Protein AF-X1UTU1-F1 (afdb_monomer_lite)

InterPro domains:
  IPR029044 Nucleotide-diphospho-sugar transferases [G3DSA:3.90.550.10] (1-72)
  IPR029044 Nucleotide-diphospho-sugar transferases [SSF53448] (1-66)

Secondary structure (DSSP, 8-state):
-HHHHHHHHHTT------TT--------GGGTT---GGGTHHHHHHHHHHHH-HHHHHHHHHHHHHHHHHHHHHT-

pLDDT: mean 85.77, std 12.22, range [52.41, 97.88]

Radius of gyration: 18.0 Å; chains: 1; bounding box: 46×34×35 Å

Sequence (76 aa):
DLDYCRRVKRAGLKVYYLPSAEIVHHHGVSGRGLATEGEQWRRLIPSSEIYHGFLKHHLINFIIWSGQKWQKFWKK

Organism: NCBI:txid412755

Structure (mmCIF, N/CA/C/O backbone):
data_AF-X1UTU1-F1
#
_entry.id   AF-X1UTU1-F1
#
loop_
_atom_site.group_PDB
_atom_site.id
_atom_site.type_symbol
_atom_site.label_atom_id
_atom_site.label_alt_id
_atom_site.label_comp_id
_atom_site.label_asym_id
_atom_site.label_entity_id
_atom_site.label_seq_id
_atom_site.pdbx_PDB_ins_code
_atom_site.Cartn_x
_atom_site.Cartn_y
_atom_site.Cartn_z
_atom_site.occupancy
_atom_site.B_iso_or_equiv
_atom_site.auth_seq_id
_atom_site.auth_comp_id
_atom_site.auth_asym_id
_atom_site.auth_atom_id
_atom_site.pdbx_PDB_model_num
ATOM 1 N N . ASP A 1 1 ? -8.451 -3.587 -1.596 1.00 71.62 1 ASP A N 1
ATOM 2 C CA . ASP A 1 1 ? -8.386 -2.116 -1.522 1.00 71.62 1 ASP A CA 1
ATOM 3 C C . ASP A 1 1 ? -8.406 -1.674 -0.055 1.00 71.62 1 ASP A C 1
ATOM 5 O O . ASP A 1 1 ? -9.462 -1.595 0.562 1.00 71.62 1 ASP A O 1
ATOM 9 N N . LEU A 1 2 ? -7.223 -1.487 0.542 1.00 86.31 2 LEU A N 1
ATOM 10 C CA . LEU A 1 2 ? -7.086 -1.102 1.955 1.00 86.31 2 LEU A CA 1
ATOM 11 C C . LEU A 1 2 ? -7.444 0.368 2.198 1.00 86.31 2 LEU A C 1
ATOM 13 O O . LEU A 1 2 ? -7.905 0.716 3.286 1.00 86.31 2 LEU A O 1
ATOM 17 N N . ASP A 1 3 ? -7.243 1.231 1.202 1.00 90.81 3 ASP A N 1
ATOM 18 C CA . ASP A 1 3 ? -7.581 2.645 1.319 1.00 90.81 3 ASP A CA 1
ATOM 19 C C . ASP A 1 3 ? -9.083 2.848 1.326 1.00 90.81 3 ASP A C 1
ATOM 21 O O . ASP A 1 3 ? -9.583 3.624 2.142 1.00 90.81 3 ASP A O 1
ATOM 25 N N . TYR A 1 4 ? -9.818 2.093 0.511 1.00 92.75 4 TYR A N 1
ATOM 26 C CA . TYR A 1 4 ? -11.270 2.057 0.602 1.00 92.75 4 TYR A CA 1
ATOM 27 C C . TYR A 1 4 ? -11.736 1.654 2.001 1.00 92.75 4 TYR A C 1
ATOM 29 O O . TYR A 1 4 ? -12.499 2.394 2.620 1.00 92.75 4 TYR A O 1
ATOM 37 N N . CYS A 1 5 ? -11.194 0.567 2.560 1.00 94.25 5 CYS A N 1
ATOM 38 C CA . CYS A 1 5 ? -11.496 0.160 3.935 1.00 94.25 5 CYS A CA 1
ATOM 39 C C . CYS A 1 5 ? -11.195 1.274 4.954 1.00 94.25 5 CYS A C 1
ATOM 41 O O . CYS A 1 5 ? -11.986 1.513 5.868 1.00 94.25 5 CYS A O 1
ATOM 43 N N . ARG A 1 6 ? -10.088 2.013 4.791 1.00 94.25 6 ARG A N 1
ATOM 44 C CA . ARG A 1 6 ? -9.776 3.178 5.640 1.00 94.25 6 ARG A CA 1
ATOM 45 C C . ARG A 1 6 ? -10.815 4.291 5.494 1.00 94.25 6 ARG A C 1
ATOM 47 O O . ARG A 1 6 ? -11.205 4.865 6.509 1.00 94.25 6 ARG A O 1
ATOM 54 N N . ARG A 1 7 ? -11.269 4.603 4.273 1.00 96.06 7 ARG A N 1
ATOM 55 C CA . ARG A 1 7 ? -12.316 5.616 4.035 1.00 96.06 7 ARG A CA 1
ATOM 56 C C . ARG A 1 7 ? -13.652 5.203 4.649 1.00 96.06 7 ARG A C 1
ATOM 58 O O . ARG A 1 7 ? -14.254 6.012 5.343 1.00 96.06 7 ARG A O 1
ATOM 65 N N . VAL A 1 8 ? -14.063 3.947 4.462 1.00 97.12 8 VAL A N 1
ATOM 66 C CA . VAL A 1 8 ? -15.281 3.368 5.060 1.00 97.12 8 VAL A CA 1
ATOM 67 C C . VAL A 1 8 ? -15.236 3.497 6.583 1.00 97.12 8 VAL A C 1
ATOM 69 O O . VAL A 1 8 ? -16.163 4.034 7.185 1.00 97.12 8 VAL A O 1
ATOM 72 N N . LYS A 1 9 ? -14.109 3.123 7.204 1.00 96.31 9 LYS A N 1
ATOM 73 C CA . LYS A 1 9 ? -13.919 3.276 8.652 1.00 96.31 9 LYS A CA 1
ATOM 74 C C . LYS A 1 9 ? -13.994 4.739 9.109 1.00 96.31 9 LYS A C 1
ATOM 76 O O . LYS A 1 9 ? -14.618 5.026 10.125 1.00 96.31 9 LYS A O 1
ATOM 81 N N . ARG A 1 10 ? -13.380 5.674 8.370 1.00 97.38 10 ARG A N 1
ATOM 82 C CA . ARG A 1 10 ? -13.441 7.123 8.668 1.00 97.38 10 ARG A CA 1
ATOM 83 C C . ARG A 1 10 ? -14.853 7.696 8.552 1.00 97.38 10 ARG A C 1
ATOM 85 O O . ARG A 1 10 ? -15.166 8.635 9.270 1.00 97.38 10 ARG A O 1
ATOM 92 N N . ALA A 1 11 ? -15.693 7.122 7.695 1.00 97.62 11 ALA A N 1
ATOM 93 C CA . ALA A 1 11 ? -17.103 7.481 7.573 1.00 97.62 11 ALA A CA 1
ATOM 94 C C . ALA A 1 11 ? -17.986 6.905 8.703 1.00 97.62 11 ALA A C 1
ATOM 96 O O . ALA A 1 11 ? -19.204 7.031 8.645 1.00 97.62 11 ALA A O 1
ATOM 97 N N . GLY A 1 12 ? -17.402 6.251 9.716 1.00 97.88 12 GLY A N 1
ATOM 98 C CA . GLY A 1 12 ? -18.135 5.659 10.842 1.00 97.88 12 GLY A CA 1
ATOM 99 C C . GLY A 1 12 ? -18.738 4.282 10.551 1.00 97.88 12 GLY A C 1
ATOM 100 O O . GLY A 1 12 ? -19.436 3.723 11.394 1.00 97.88 12 GLY A O 1
ATOM 101 N N . LEU A 1 13 ? -18.459 3.708 9.379 1.00 97.62 13 LEU A N 1
ATOM 102 C CA . LEU A 1 13 ? -18.943 2.385 8.999 1.00 97.62 13 LEU A CA 1
ATOM 103 C C . LEU A 1 13 ? -18.001 1.287 9.508 1.00 97.62 13 LEU A C 1
ATOM 105 O O . LEU A 1 13 ? -16.786 1.466 9.633 1.00 97.62 13 LEU A O 1
ATOM 109 N N . LYS A 1 14 ? -18.571 0.116 9.793 1.00 96.12 14 LYS A N 1
ATOM 110 C CA . LYS A 1 14 ? -17.817 -1.034 10.300 1.00 96.12 14 LYS A CA 1
ATOM 111 C C . LYS A 1 14 ? -17.096 -1.750 9.156 1.00 96.12 14 LYS A C 1
ATOM 113 O O . LYS A 1 14 ? -17.655 -1.940 8.082 1.00 96.12 14 LYS A O 1
ATOM 118 N N . VAL A 1 15 ? -15.862 -2.174 9.414 1.00 95.38 15 VAL A N 1
ATOM 119 C CA . VAL A 1 15 ? -15.039 -2.958 8.486 1.00 95.38 15 VAL A CA 1
ATOM 120 C C . VAL A 1 15 ? -14.708 -4.277 9.166 1.00 95.38 15 VAL A C 1
ATOM 122 O O . VAL A 1 15 ? -14.149 -4.272 10.263 1.00 95.38 15 VAL A O 1
ATOM 125 N N . T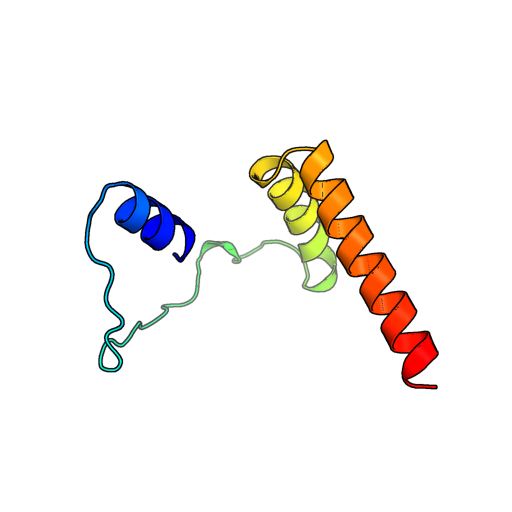YR A 1 16 ? -15.047 -5.388 8.517 1.00 93.94 16 TYR A N 1
ATOM 126 C CA . TYR A 1 16 ? -14.843 -6.736 9.036 1.00 93.94 16 TYR A CA 1
ATOM 127 C C . TYR A 1 16 ? -13.882 -7.519 8.147 1.00 93.94 16 TYR A C 1
ATOM 129 O O . TYR A 1 16 ? -13.857 -7.338 6.930 1.00 93.94 16 TYR A O 1
ATOM 137 N N . TYR A 1 17 ? -13.103 -8.398 8.769 1.00 92.25 17 TYR A N 1
ATOM 138 C CA . TYR A 1 17 ? -12.323 -9.408 8.068 1.00 92.25 17 TYR A CA 1
ATOM 139 C C . TYR A 1 17 ? -13.165 -10.679 7.935 1.00 92.25 17 TYR A C 1
ATOM 141 O O . TYR A 1 17 ? -13.691 -11.169 8.933 1.00 92.25 17 TYR A O 1
ATOM 149 N N . LEU A 1 18 ? -13.296 -11.194 6.712 1.00 94.25 18 LEU A N 1
ATOM 150 C CA . LEU A 1 18 ? -14.032 -12.419 6.414 1.00 94.25 18 LEU A CA 1
ATOM 151 C C . LEU A 1 18 ? -13.054 -13.456 5.844 1.00 94.25 18 LEU A C 1
ATOM 153 O O . LEU A 1 18 ? -12.706 -13.358 4.668 1.00 94.25 18 LEU A O 1
ATOM 157 N N . PRO A 1 19 ? -12.583 -14.425 6.650 1.00 94.44 19 PRO A N 1
ATOM 158 C CA . PRO A 1 19 ? -11.546 -15.364 6.220 1.00 94.44 19 PRO A CA 1
ATOM 159 C C . PRO A 1 19 ? -12.028 -16.368 5.167 1.00 94.44 19 PRO A C 1
ATOM 161 O O . PRO A 1 19 ? -11.210 -16.904 4.433 1.00 94.44 19 PRO A O 1
ATOM 164 N N . SER A 1 20 ? -13.337 -16.615 5.079 1.00 96.94 20 SER A N 1
ATOM 165 C CA . SER A 1 20 ? -13.938 -17.503 4.078 1.00 96.94 20 SER A CA 1
ATOM 166 C C . SER A 1 20 ? -14.155 -16.841 2.716 1.00 96.94 20 SER A C 1
ATOM 168 O O . SER A 1 20 ? -14.635 -17.491 1.792 1.00 96.94 20 SER A O 1
ATOM 170 N N . ALA A 1 21 ? -13.868 -15.543 2.583 1.00 93.25 21 ALA A N 1
ATOM 171 C CA . ALA A 1 21 ? -14.003 -14.854 1.312 1.00 93.25 21 ALA A CA 1
ATOM 172 C C . ALA A 1 21 ? -12.854 -15.246 0.376 1.00 93.25 21 ALA A C 1
ATOM 174 O O . ALA A 1 21 ? -11.685 -15.014 0.682 1.00 93.25 21 ALA A O 1
ATOM 175 N N . GLU A 1 22 ? -13.200 -15.773 -0.794 1.00 92.44 22 GLU A N 1
ATOM 176 C CA . GLU A 1 22 ? -12.244 -16.120 -1.841 1.00 92.44 22 GLU A CA 1
ATOM 177 C C . GLU A 1 22 ? -12.317 -15.104 -2.983 1.00 92.44 22 GLU A C 1
ATOM 179 O O . GLU A 1 22 ? -13.394 -14.681 -3.404 1.00 92.44 22 GLU A O 1
ATOM 184 N N . ILE A 1 23 ? -11.152 -14.693 -3.486 1.00 86.69 23 ILE A N 1
ATOM 185 C CA . ILE A 1 23 ? -11.038 -13.765 -4.613 1.00 86.69 23 ILE A CA 1
ATOM 186 C C . ILE A 1 23 ? -10.312 -14.492 -5.738 1.00 86.69 23 ILE A C 1
ATOM 188 O O . ILE A 1 23 ? -9.106 -14.721 -5.663 1.00 86.69 23 ILE A O 1
ATOM 192 N N . VAL A 1 24 ? -11.037 -14.815 -6.806 1.00 88.00 24 VAL A N 1
ATOM 193 C CA . VAL A 1 24 ? -10.443 -15.385 -8.018 1.00 88.00 24 VAL A CA 1
ATOM 194 C C . VAL A 1 24 ? -9.935 -14.243 -8.893 1.00 88.00 24 VAL A C 1
ATOM 196 O O . VAL A 1 24 ? -10.705 -13.527 -9.534 1.00 88.00 24 VAL A O 1
ATOM 199 N N . HIS A 1 25 ? -8.618 -14.038 -8.905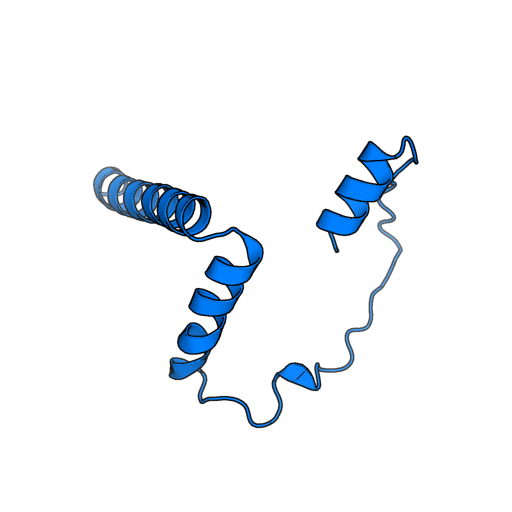 1.00 81.69 25 HIS A N 1
ATOM 200 C CA . HIS A 1 25 ? -7.995 -13.043 -9.771 1.00 81.69 25 HIS A CA 1
ATOM 201 C C . HIS A 1 25 ? -7.794 -13.623 -11.176 1.00 81.69 25 HIS A C 1
ATOM 203 O O . HIS A 1 25 ? -6.782 -14.262 -11.465 1.00 81.69 25 HIS A O 1
ATOM 209 N N . HIS A 1 26 ? -8.751 -13.386 -12.072 1.00 79.31 26 HIS A N 1
ATOM 210 C CA . HIS A 1 26 ? -8.549 -13.638 -13.496 1.00 79.31 26 HIS A CA 1
ATOM 211 C C . HIS A 1 26 ? -7.502 -12.646 -14.017 1.00 79.31 26 HIS A C 1
ATOM 213 O O . HIS A 1 26 ? -7.720 -11.440 -13.963 1.00 79.31 26 HIS A O 1
ATOM 219 N N . HIS A 1 27 ? -6.352 -13.172 -14.446 1.00 70.06 27 HIS A N 1
ATOM 220 C CA . HIS A 1 27 ? -5.151 -12.448 -14.878 1.00 70.06 27 HIS A CA 1
ATOM 221 C C . HIS A 1 27 ? -5.409 -11.020 -15.400 1.00 70.06 27 HIS A C 1
ATOM 223 O O . HIS A 1 27 ? -6.111 -10.820 -16.396 1.00 70.06 27 HIS A O 1
ATOM 229 N N . GLY A 1 28 ? -4.802 -10.030 -14.739 1.00 65.31 28 GLY A N 1
ATOM 230 C CA . GLY A 1 28 ? -4.981 -8.618 -15.058 1.00 65.31 28 GLY A CA 1
ATOM 231 C C . GLY A 1 28 ? -4.633 -8.278 -16.510 1.00 65.31 28 GLY A C 1
ATOM 232 O O . GLY A 1 28 ? -3.539 -8.545 -17.000 1.00 65.31 28 GLY A O 1
ATOM 233 N N . VAL A 1 29 ? -5.566 -7.631 -17.210 1.00 66.19 29 VAL A N 1
ATOM 234 C CA . VAL A 1 29 ? -5.341 -7.097 -18.566 1.00 66.19 29 VAL A CA 1
ATOM 235 C C . VAL A 1 29 ? -4.391 -5.890 -18.539 1.00 66.19 29 VAL A C 1
ATOM 237 O O . VAL A 1 29 ? -3.709 -5.616 -19.519 1.00 66.19 29 VAL A O 1
ATOM 240 N N . SER A 1 30 ? -4.286 -5.201 -17.402 1.00 64.75 30 SER A N 1
ATOM 241 C CA . SER A 1 30 ? -3.523 -3.959 -17.220 1.00 64.75 30 SER A CA 1
ATOM 242 C C . SER A 1 30 ? -2.002 -4.087 -17.394 1.00 64.75 30 SER A C 1
ATOM 244 O O . SER A 1 30 ? -1.326 -3.064 -17.479 1.00 64.75 30 SER A O 1
ATOM 246 N N . GLY A 1 31 ? -1.463 -5.311 -17.469 1.00 59.06 31 GLY A N 1
ATOM 247 C CA . GLY A 1 31 ? -0.051 -5.588 -17.765 1.00 59.06 31 GLY A CA 1
ATOM 248 C C . GLY A 1 31 ? 0.217 -6.153 -19.166 1.00 59.06 31 GLY A C 1
ATOM 249 O O . GLY A 1 31 ? 1.378 -6.338 -19.530 1.00 59.06 31 GLY A O 1
ATOM 250 N N . ARG A 1 32 ? -0.819 -6.438 -19.973 1.00 59.59 32 ARG A N 1
ATOM 251 C CA . ARG A 1 32 ? -0.633 -7.026 -21.311 1.00 59.59 32 ARG A CA 1
ATOM 252 C C . ARG A 1 32 ? 0.033 -6.011 -22.248 1.00 59.59 32 ARG A C 1
ATOM 254 O O . ARG A 1 32 ? -0.530 -4.958 -22.524 1.00 59.59 32 ARG A O 1
ATOM 261 N N . GLY A 1 33 ? 1.229 -6.350 -22.737 1.00 64.00 33 GLY A N 1
ATOM 262 C CA . GLY A 1 33 ? 1.983 -5.567 -23.727 1.00 64.00 33 GLY A CA 1
ATOM 263 C C . GLY A 1 33 ? 2.810 -4.407 -23.164 1.00 64.00 33 GLY A C 1
ATOM 264 O O . GLY A 1 33 ? 3.210 -3.526 -23.921 1.00 64.00 33 GLY A O 1
ATOM 265 N N . LEU A 1 34 ? 3.043 -4.355 -21.848 1.00 59.28 34 LEU A N 1
ATOM 266 C CA . LEU A 1 34 ? 3.536 -3.144 -21.196 1.00 59.28 34 LEU A CA 1
ATOM 267 C C . LEU A 1 34 ? 4.850 -3.385 -20.449 1.00 59.28 34 LEU A C 1
ATOM 269 O O . LEU A 1 34 ? 4.851 -3.707 -19.265 1.00 59.28 34 LEU A O 1
ATOM 273 N N . ALA A 1 35 ? 5.935 -3.102 -21.176 1.00 59.81 35 ALA A N 1
ATOM 274 C CA . ALA A 1 35 ? 7.330 -3.067 -20.741 1.00 59.81 35 ALA A CA 1
ATOM 275 C C . ALA A 1 35 ? 7.906 -4.437 -20.332 1.00 59.81 35 ALA A C 1
ATOM 277 O O . ALA A 1 35 ? 7.248 -5.257 -19.695 1.00 59.81 35 ALA A O 1
ATOM 278 N N . THR A 1 36 ? 9.157 -4.695 -20.713 1.00 70.06 36 THR A N 1
ATOM 279 C CA . THR A 1 36 ? 9.890 -5.869 -20.209 1.00 70.06 36 THR A CA 1
ATOM 280 C C . THR A 1 36 ? 9.968 -5.800 -18.677 1.00 70.06 36 THR A C 1
ATOM 282 O O . THR A 1 36 ? 9.886 -4.709 -18.111 1.00 70.06 36 THR A O 1
ATOM 285 N N . GLU A 1 37 ? 10.104 -6.931 -17.972 1.00 67.62 37 GLU A N 1
ATOM 286 C CA . GLU A 1 37 ? 10.126 -6.952 -16.492 1.00 67.62 37 GLU A CA 1
ATOM 287 C C . GLU A 1 37 ? 11.102 -5.917 -15.893 1.00 67.62 37 GLU A C 1
ATOM 289 O O . GLU A 1 37 ? 10.793 -5.272 -14.892 1.00 67.62 37 GLU A O 1
ATOM 294 N N . GLY A 1 38 ? 12.233 -5.668 -16.565 1.00 72.00 38 GLY A N 1
ATOM 295 C CA . GLY A 1 38 ? 13.237 -4.677 -16.161 1.00 72.00 38 GLY A CA 1
ATOM 296 C C . GLY A 1 38 ? 12.825 -3.204 -16.302 1.00 72.00 38 GLY A C 1
ATOM 297 O O . GLY A 1 38 ? 13.501 -2.331 -15.763 1.00 72.00 38 GLY A O 1
ATOM 298 N N . GLU A 1 39 ? 11.728 -2.893 -16.989 1.00 78.25 39 GLU A N 1
ATOM 299 C CA . GLU A 1 39 ? 11.283 -1.521 -17.272 1.00 78.25 39 GLU A CA 1
ATOM 300 C C . GLU A 1 39 ? 10.025 -1.108 -16.495 1.00 78.25 39 GLU A C 1
ATOM 302 O O . GLU A 1 39 ? 9.630 0.061 -16.529 1.00 78.25 39 GLU A O 1
ATOM 307 N N . GLN A 1 40 ? 9.410 -2.027 -15.744 1.00 75.06 40 GLN A N 1
ATOM 308 C CA . GLN A 1 40 ? 8.178 -1.760 -14.993 1.00 75.06 40 GLN A CA 1
ATOM 309 C C . GLN A 1 40 ? 8.322 -0.611 -13.979 1.00 75.06 40 GLN A C 1
ATOM 311 O O . GLN A 1 40 ? 7.378 0.157 -13.762 1.00 75.06 40 GLN A O 1
ATOM 316 N N . TRP A 1 41 ? 9.518 -0.424 -13.408 1.00 79.19 41 TRP A N 1
ATOM 317 C CA . TRP A 1 41 ? 9.806 0.648 -12.447 1.00 79.19 41 TRP A CA 1
ATOM 318 C C . TRP A 1 41 ? 9.529 2.051 -13.003 1.00 79.19 41 TRP A C 1
ATOM 320 O O . TRP A 1 41 ? 9.138 2.937 -12.239 1.00 79.19 41 TRP A O 1
ATOM 330 N N . ARG A 1 42 ? 9.645 2.246 -14.328 1.00 80.38 42 ARG A N 1
ATOM 331 C CA . ARG A 1 42 ? 9.393 3.537 -14.993 1.00 80.38 42 ARG A CA 1
ATOM 332 C C . ARG A 1 42 ? 7.963 4.031 -14.808 1.00 80.38 42 ARG A C 1
ATOM 334 O 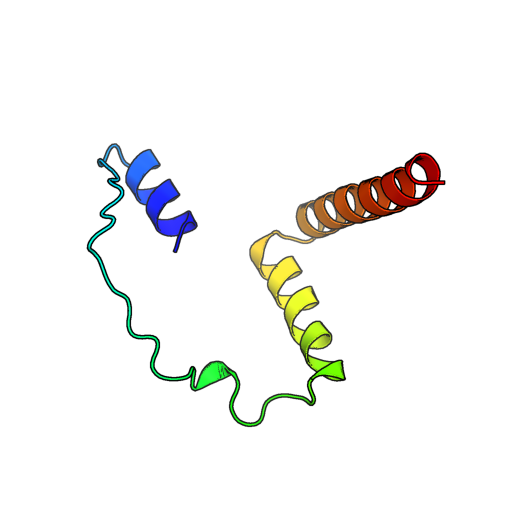O . ARG A 1 42 ? 7.712 5.214 -14.983 1.00 80.38 42 ARG A O 1
ATOM 341 N N . ARG A 1 43 ? 7.025 3.147 -14.458 1.00 79.38 43 ARG A N 1
ATOM 342 C CA . ARG A 1 43 ? 5.634 3.511 -14.148 1.00 79.38 43 ARG A CA 1
ATOM 343 C C . ARG A 1 43 ? 5.372 3.604 -12.658 1.00 79.38 43 ARG A C 1
ATOM 345 O O . ARG A 1 43 ? 4.557 4.424 -12.243 1.00 79.38 43 ARG A O 1
ATOM 352 N N . LEU A 1 44 ? 6.062 2.788 -11.866 1.00 83.38 44 LEU A N 1
ATOM 353 C CA . LEU A 1 44 ? 5.889 2.755 -10.417 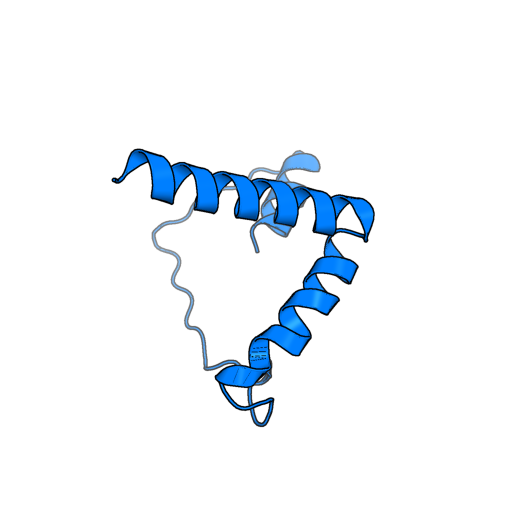1.00 83.38 44 LEU A CA 1
ATOM 354 C C . LEU A 1 44 ? 6.313 4.077 -9.770 1.00 83.38 44 LEU A C 1
ATOM 356 O O . LEU A 1 44 ? 5.599 4.563 -8.895 1.00 83.38 44 LEU A O 1
ATOM 360 N N . ILE A 1 45 ? 7.416 4.684 -10.227 1.00 86.81 45 ILE A N 1
ATOM 361 C CA . ILE A 1 45 ? 7.894 5.963 -9.678 1.00 86.81 45 ILE A CA 1
ATOM 362 C C . ILE A 1 45 ? 6.900 7.100 -9.978 1.00 86.81 45 ILE A C 1
ATOM 364 O O . ILE A 1 45 ? 6.369 7.651 -9.012 1.00 86.81 45 ILE A O 1
ATOM 368 N N . PRO A 1 46 ? 6.521 7.384 -11.246 1.00 89.44 46 PRO A N 1
ATOM 369 C CA . PRO A 1 46 ? 5.542 8.435 -11.532 1.00 89.44 46 PRO A CA 1
ATOM 370 C C . PRO A 1 46 ? 4.185 8.189 -10.870 1.00 89.44 46 PRO A C 1
ATOM 372 O O . PRO A 1 46 ? 3.571 9.111 -10.345 1.00 89.44 46 PRO A O 1
ATOM 375 N N . SER A 1 47 ? 3.712 6.937 -10.839 1.00 87.81 47 SER A N 1
ATOM 376 C CA . SER A 1 47 ? 2.437 6.612 -10.181 1.00 87.81 47 SER A CA 1
ATOM 377 C C . SER A 1 47 ? 2.487 6.893 -8.677 1.00 87.81 47 SER A C 1
ATOM 379 O O . SER A 1 47 ? 1.511 7.369 -8.101 1.00 87.81 47 SER A O 1
ATOM 381 N N . SER A 1 48 ? 3.630 6.629 -8.040 1.00 90.50 48 SER A N 1
ATOM 382 C CA . SER A 1 48 ? 3.848 6.914 -6.622 1.00 90.50 48 SER A CA 1
ATOM 383 C C . SER A 1 48 ? 3.935 8.419 -6.345 1.00 90.50 48 SER A C 1
ATOM 385 O O . SER A 1 48 ? 3.359 8.888 -5.361 1.00 90.50 48 SER A O 1
ATOM 387 N N . GLU A 1 49 ? 4.580 9.189 -7.224 1.00 93.62 49 GLU A N 1
ATOM 388 C CA . GLU A 1 49 ? 4.603 10.657 -7.155 1.00 93.62 49 GLU A CA 1
ATOM 389 C C . GLU A 1 49 ? 3.201 11.259 -7.304 1.00 93.62 49 GLU A C 1
ATOM 391 O O . GLU A 1 49 ? 2.828 12.121 -6.510 1.00 93.62 49 GLU A O 1
ATOM 396 N N . ILE A 1 50 ? 2.396 10.769 -8.255 1.00 93.19 50 ILE A N 1
ATOM 397 C CA . ILE A 1 50 ? 1.003 11.205 -8.448 1.00 93.19 50 ILE A CA 1
ATOM 398 C C . ILE A 1 50 ? 0.157 10.885 -7.209 1.00 93.19 50 ILE A C 1
ATOM 400 O O . ILE A 1 50 ? -0.610 11.728 -6.747 1.00 93.19 50 ILE A O 1
ATOM 404 N N . TYR A 1 51 ? 0.293 9.679 -6.652 1.00 91.12 51 TYR A N 1
ATOM 405 C CA . TYR A 1 51 ? -0.541 9.227 -5.537 1.00 91.12 51 TYR 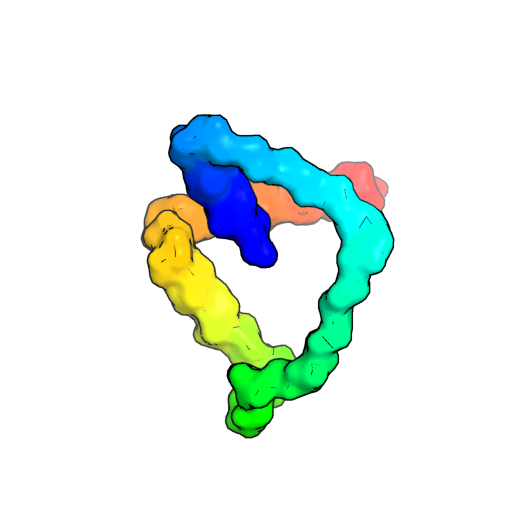A CA 1
ATOM 406 C C . TYR A 1 51 ? -0.174 9.890 -4.197 1.00 91.12 51 TYR A C 1
ATOM 408 O O . TYR A 1 51 ? -1.053 10.209 -3.393 1.00 91.12 51 TYR A O 1
ATOM 416 N N . HIS A 1 52 ? 1.116 10.098 -3.922 1.00 91.56 52 HIS A N 1
ATOM 417 C CA . HIS A 1 52 ? 1.571 10.678 -2.654 1.00 91.56 52 HIS A CA 1
ATOM 418 C C . HIS A 1 52 ? 1.813 12.190 -2.714 1.00 91.56 52 HIS A C 1
ATOM 420 O O . HIS A 1 52 ? 1.783 12.838 -1.665 1.00 91.56 52 HIS A O 1
ATOM 426 N N . GLY A 1 53 ? 2.037 12.749 -3.901 1.00 93.62 53 GLY A N 1
ATOM 427 C CA . GLY A 1 53 ? 2.583 14.087 -4.094 1.00 93.62 53 GLY A CA 1
ATOM 428 C C . GLY A 1 53 ? 4.106 14.114 -3.926 1.00 93.62 53 GLY A C 1
ATOM 429 O O . GLY A 1 53 ? 4.683 13.305 -3.196 1.00 93.62 53 GLY A O 1
ATOM 430 N N . PHE A 1 54 ? 4.752 15.090 -4.569 1.00 92.81 54 PHE A N 1
ATOM 431 C CA . PHE A 1 54 ? 6.212 15.230 -4.645 1.00 92.81 54 PHE A CA 1
ATOM 432 C C . PHE A 1 54 ? 6.911 15.130 -3.275 1.00 92.81 54 PHE A C 1
ATOM 434 O O . PHE A 1 54 ? 7.722 14.235 -3.043 1.00 92.81 54 PHE A O 1
ATOM 441 N N . LEU A 1 55 ? 6.544 15.997 -2.322 1.00 95.00 55 LEU A N 1
ATOM 442 C CA . LEU A 1 55 ? 7.206 16.064 -1.011 1.00 95.00 55 LEU A CA 1
ATOM 443 C C . LEU A 1 55 ? 7.097 14.750 -0.227 1.00 95.00 55 LEU A C 1
ATO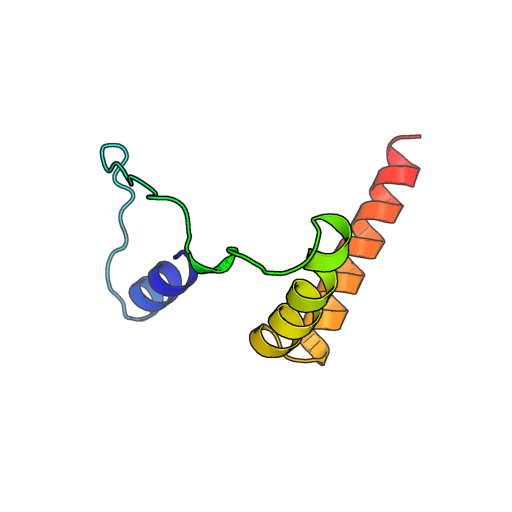M 445 O O . LEU A 1 55 ? 8.078 14.255 0.329 1.00 95.00 55 LEU A O 1
ATOM 449 N N . LYS A 1 56 ? 5.897 14.166 -0.192 1.00 95.12 56 LYS A N 1
ATOM 450 C CA . LYS A 1 56 ? 5.629 12.945 0.570 1.00 95.12 56 LYS A CA 1
ATOM 451 C C . LYS A 1 56 ? 6.276 11.726 -0.080 1.00 95.12 56 LYS A C 1
ATOM 453 O O . LYS A 1 56 ? 6.800 10.881 0.642 1.00 95.12 56 LYS A O 1
ATOM 458 N N . HIS A 1 57 ? 6.266 11.646 -1.410 1.00 94.94 57 HIS A N 1
ATOM 459 C CA . HIS A 1 57 ? 6.947 10.590 -2.155 1.00 94.94 57 HIS A CA 1
ATOM 460 C C . HIS A 1 57 ? 8.441 10.549 -1.810 1.00 94.94 57 HIS A C 1
ATOM 462 O O . HIS A 1 57 ? 8.954 9.510 -1.389 1.00 94.94 57 HIS A O 1
ATOM 468 N N . HIS A 1 58 ? 9.125 11.695 -1.897 1.00 95.12 58 HIS A N 1
ATOM 469 C CA . HIS A 1 58 ? 10.554 11.767 -1.594 1.00 95.12 58 HIS A CA 1
ATOM 470 C C . HIS A 1 58 ? 10.867 11.479 -0.124 1.00 95.12 58 HIS A C 1
ATOM 472 O O . HIS A 1 58 ? 11.842 10.783 0.156 1.00 95.12 58 HIS A O 1
ATOM 478 N N . LEU A 1 59 ? 10.024 11.929 0.811 1.00 97.12 59 LEU A N 1
ATOM 479 C CA . LEU A 1 59 ? 10.193 11.612 2.230 1.00 97.12 59 LEU A CA 1
ATOM 480 C C . LEU A 1 59 ? 10.076 10.105 2.501 1.00 97.12 59 LEU A C 1
ATOM 482 O O . LEU A 1 59 ? 10.926 9.535 3.184 1.00 97.12 59 LEU A O 1
ATOM 486 N N . ILE A 1 60 ? 9.050 9.448 1.949 1.00 94.69 60 ILE A N 1
ATOM 487 C CA . ILE A 1 60 ? 8.861 7.996 2.093 1.00 94.69 60 ILE A CA 1
ATOM 488 C C . ILE A 1 60 ? 10.071 7.252 1.522 1.00 94.69 60 ILE A C 1
ATOM 490 O O . ILE A 1 60 ? 10.633 6.388 2.197 1.00 94.69 60 ILE A O 1
ATOM 494 N N . ASN A 1 61 ? 10.512 7.619 0.317 1.00 94.75 61 ASN A N 1
ATOM 495 C CA . ASN A 1 61 ? 11.679 6.997 -0.306 1.00 94.75 61 ASN A CA 1
ATOM 496 C C . ASN A 1 61 ? 12.952 7.206 0.515 1.00 94.75 61 ASN A C 1
ATOM 498 O O . ASN A 1 61 ? 13.739 6.273 0.650 1.00 94.75 61 ASN A O 1
ATOM 502 N N . PHE A 1 62 ? 13.143 8.388 1.102 1.00 96.19 62 PHE A N 1
ATOM 503 C CA . PHE A 1 62 ? 14.283 8.663 1.972 1.00 96.19 62 PHE A CA 1
ATOM 504 C C . PHE A 1 62 ? 14.276 7.778 3.227 1.00 96.19 62 PHE A C 1
ATOM 506 O O . PHE A 1 62 ? 15.307 7.203 3.584 1.00 96.19 62 PHE A O 1
ATOM 513 N N . ILE A 1 63 ? 13.116 7.608 3.869 1.00 96.56 63 ILE A N 1
ATOM 514 C CA . ILE A 1 63 ? 12.962 6.734 5.044 1.00 96.56 63 ILE A CA 1
ATOM 515 C C . ILE A 1 63 ? 13.255 5.274 4.675 1.00 96.56 63 ILE A C 1
ATOM 517 O O . ILE A 1 63 ? 14.019 4.603 5.368 1.00 96.56 63 ILE A O 1
ATOM 521 N N . ILE A 1 64 ? 12.697 4.780 3.565 1.00 94.12 64 ILE A N 1
ATOM 522 C CA . ILE A 1 64 ? 12.937 3.405 3.101 1.00 94.12 64 ILE A CA 1
ATOM 523 C C . ILE A 1 64 ? 14.420 3.202 2.779 1.00 94.12 64 ILE A C 1
ATOM 525 O O . ILE A 1 64 ? 15.030 2.241 3.249 1.00 94.12 64 ILE A O 1
ATOM 529 N N . TRP A 1 65 ? 15.012 4.114 2.007 1.00 94.94 65 TRP A N 1
ATOM 530 C CA . TRP A 1 65 ? 16.411 4.035 1.599 1.00 94.94 65 TRP A CA 1
ATOM 531 C C . TRP A 1 65 ? 17.358 4.057 2.805 1.00 94.94 65 TRP A C 1
ATOM 533 O O . TRP A 1 65 ? 18.238 3.201 2.912 1.00 94.94 65 TRP A O 1
ATOM 543 N N . SER A 1 66 ? 17.153 4.988 3.741 1.00 95.75 66 SER A N 1
ATOM 544 C CA . SER A 1 66 ? 17.972 5.090 4.955 1.00 95.75 66 SER A CA 1
ATOM 545 C C . SER A 1 66 ? 17.827 3.852 5.843 1.00 95.75 66 SER A C 1
ATOM 547 O O . SER A 1 66 ? 18.838 3.300 6.282 1.00 95.75 66 SER A O 1
ATOM 549 N N . GLY A 1 67 ? 16.605 3.339 6.020 1.00 94.19 67 GLY A N 1
ATOM 550 C CA . GLY A 1 67 ? 16.347 2.104 6.763 1.00 94.19 67 GLY A CA 1
ATOM 551 C C . GLY A 1 67 ? 17.028 0.877 6.146 1.00 94.19 67 GLY A C 1
ATOM 552 O O . GLY A 1 67 ? 17.667 0.098 6.854 1.00 94.19 67 GLY A O 1
ATOM 553 N N . GLN A 1 68 ? 16.973 0.726 4.820 1.00 93.19 68 GLN A N 1
ATOM 554 C CA . GLN A 1 68 ? 17.645 -0.372 4.113 1.00 93.19 68 GLN A CA 1
ATOM 555 C C . GLN A 1 68 ? 19.172 -0.300 4.238 1.00 93.19 68 GLN A C 1
ATOM 557 O O . GLN A 1 68 ? 19.829 -1.328 4.430 1.00 93.19 68 GLN A O 1
ATOM 562 N N . LYS A 1 69 ? 19.750 0.907 4.148 1.00 91.75 69 LYS A N 1
ATOM 563 C CA . LYS A 1 69 ? 21.188 1.112 4.370 1.00 91.75 69 LYS A CA 1
ATOM 564 C C . LYS A 1 69 ? 21.567 0.735 5.798 1.00 91.75 69 LYS A C 1
ATOM 566 O O . LYS A 1 69 ? 22.497 -0.047 5.973 1.00 91.75 69 LYS A O 1
ATOM 571 N N . TRP A 1 70 ? 20.812 1.212 6.786 1.00 91.50 70 TRP A N 1
ATOM 572 C CA . TRP A 1 70 ? 21.041 0.910 8.199 1.00 91.50 70 TRP A CA 1
ATOM 573 C C . TRP A 1 70 ? 20.990 -0.593 8.489 1.00 91.50 70 TRP A C 1
ATOM 575 O O . TRP A 1 70 ? 21.907 -1.137 9.101 1.00 91.50 70 TRP A O 1
ATOM 585 N N . GLN A 1 71 ? 19.983 -1.300 7.965 1.00 89.12 71 GLN A N 1
ATOM 586 C CA . GLN A 1 71 ? 19.869 -2.754 8.115 1.00 89.12 71 GLN A CA 1
ATOM 587 C C . GLN A 1 71 ? 21.096 -3.494 7.555 1.00 89.12 71 GLN A C 1
ATOM 589 O O . GLN A 1 71 ? 21.523 -4.494 8.128 1.00 89.12 71 GLN A O 1
ATOM 594 N N . LYS A 1 72 ? 21.676 -3.018 6.446 1.00 84.06 72 LYS A N 1
ATOM 595 C CA . LYS A 1 72 ? 22.875 -3.621 5.846 1.00 84.06 72 LYS A CA 1
ATOM 596 C C . LYS A 1 72 ? 24.131 -3.416 6.700 1.00 84.06 72 LYS A C 1
ATOM 598 O O . LYS A 1 72 ? 25.007 -4.272 6.669 1.00 84.06 72 LYS A O 1
ATOM 603 N N . PHE A 1 73 ? 24.217 -2.311 7.441 1.00 82.44 73 PHE A N 1
ATOM 604 C CA . PHE A 1 73 ? 25.314 -2.062 8.381 1.00 82.44 73 PHE A CA 1
ATOM 605 C C . PHE A 1 73 ? 25.176 -2.866 9.676 1.00 82.44 73 PHE A C 1
ATOM 607 O O . PHE A 1 73 ? 26.186 -3.279 10.220 1.00 82.44 73 PHE A O 1
ATOM 614 N N . TRP A 1 74 ? 23.948 -3.107 10.144 1.00 75.62 74 TRP A N 1
ATOM 615 C CA . TRP A 1 74 ? 23.680 -3.832 11.395 1.00 75.62 74 TRP A CA 1
ATOM 616 C C . TRP A 1 74 ? 23.634 -5.363 11.245 1.00 75.62 74 TRP A C 1
ATOM 618 O O . TRP A 1 74 ? 23.791 -6.082 12.223 1.00 75.62 74 TRP A O 1
ATOM 628 N N . LYS A 1 75 ? 23.392 -5.879 10.031 1.00 61.16 75 LYS A N 1
ATOM 629 C CA . LYS A 1 75 ? 23.484 -7.317 9.700 1.00 61.16 75 LYS A CA 1
ATOM 630 C C . LYS A 1 75 ? 24.885 -7.736 9.222 1.00 61.16 75 LYS A C 1
ATOM 632 O O . LYS A 1 75 ? 25.015 -8.770 8.568 1.00 61.16 75 LYS A O 1
ATOM 637 N N . LYS A 1 76 ? 25.899 -6.918 9.491 1.00 52.41 76 LYS A N 1
ATOM 638 C CA . LYS A 1 76 ? 27.308 -7.180 9.205 1.00 52.41 76 LYS A CA 1
ATOM 639 C C . LYS A 1 76 ? 28.070 -7.188 10.522 1.00 52.41 76 LYS A C 1
ATOM 641 O O . LYS A 1 76 ? 29.011 -7.997 10.615 1.00 52.41 76 LYS A O 1
#

Foldseek 3Di:
DVVVVVVCVVVVHDDDDDPPDDDDDPDDPVPPPPDDPVCPVVCVLVVLCVVQPDVRSVVVVVVVVVVVVVVVVVVD